Protein AF-A0A2R6PCC2-F1 (afdb_monomer)

Structure (mmCIF, N/CA/C/O backbone):
data_AF-A0A2R6PCC2-F1
#
_entry.id   AF-A0A2R6PCC2-F1
#
loop_
_atom_site.group_PDB
_atom_site.id
_atom_site.type_symbol
_atom_site.label_atom_id
_atom_site.label_alt_id
_atom_site.label_comp_id
_atom_site.label_asym_id
_atom_site.label_entity_id
_atom_site.label_seq_id
_atom_site.pdbx_PDB_ins_code
_atom_site.Cartn_x
_atom_site.Cartn_y
_atom_site.Cartn_z
_atom_site.occupancy
_atom_site.B_iso_or_equiv
_atom_site.auth_seq_id
_atom_site.auth_comp_id
_atom_site.auth_asym_id
_atom_site.auth_atom_id
_atom_site.pdbx_PDB_model_num
ATOM 1 N N . MET A 1 1 ? 62.825 -3.344 51.822 1.00 45.00 1 MET A N 1
ATOM 2 C CA . MET A 1 1 ? 62.026 -3.319 50.578 1.00 45.00 1 MET A CA 1
ATOM 3 C C . MET A 1 1 ? 61.251 -2.013 50.588 1.00 45.00 1 MET A C 1
ATOM 5 O O . MET A 1 1 ? 60.456 -1.804 51.492 1.00 45.00 1 MET A O 1
ATOM 9 N N . ARG A 1 2 ? 61.622 -1.068 49.719 1.00 47.66 2 ARG A N 1
ATOM 10 C CA . ARG A 1 2 ? 61.046 0.282 49.661 1.00 47.66 2 ARG A CA 1
ATOM 11 C C . ARG A 1 2 ? 59.927 0.277 48.627 1.00 47.66 2 ARG A C 1
ATOM 13 O O . ARG A 1 2 ? 60.201 0.004 47.466 1.00 47.66 2 ARG A O 1
ATOM 20 N N . ALA A 1 3 ? 58.713 0.601 49.040 1.00 46.50 3 ALA A N 1
ATOM 21 C CA . ALA A 1 3 ? 57.636 0.946 48.129 1.00 46.50 3 ALA A CA 1
ATOM 22 C C . ALA A 1 3 ? 56.858 2.091 48.768 1.00 46.50 3 ALA A C 1
ATOM 24 O O . ALA A 1 3 ? 56.243 1.909 49.809 1.00 46.50 3 ALA A O 1
ATOM 25 N N . SER A 1 4 ? 56.948 3.272 48.172 1.00 57.22 4 SER A N 1
ATOM 26 C CA . SER A 1 4 ? 55.890 4.271 48.265 1.00 57.22 4 SER A CA 1
ATOM 27 C C . SER A 1 4 ? 56.040 5.194 47.072 1.00 57.22 4 SER A C 1
ATOM 29 O O . SER A 1 4 ? 57.057 5.864 46.893 1.00 57.22 4 SER A O 1
ATOM 31 N N . PHE A 1 5 ? 55.047 5.086 46.201 1.00 54.91 5 PHE A N 1
ATOM 32 C CA . PHE A 1 5 ? 54.980 5.657 44.871 1.00 54.91 5 PHE A CA 1
ATOM 33 C C . PHE A 1 5 ? 54.625 7.142 44.971 1.00 54.91 5 PHE A C 1
ATOM 35 O O . PHE A 1 5 ? 53.690 7.517 45.675 1.00 54.91 5 PHE A O 1
ATOM 42 N N . ALA A 1 6 ? 55.385 7.987 44.277 1.00 58.06 6 ALA A N 1
ATOM 43 C CA . ALA A 1 6 ? 55.077 9.403 44.140 1.00 58.06 6 ALA A CA 1
ATOM 44 C C . ALA A 1 6 ? 53.777 9.565 43.335 1.00 58.06 6 ALA A C 1
ATOM 46 O O . ALA A 1 6 ? 53.689 9.117 42.192 1.00 58.06 6 ALA A O 1
ATOM 47 N N . VAL A 1 7 ? 52.765 10.190 43.938 1.00 60.84 7 VAL A N 1
ATOM 48 C CA . VAL A 1 7 ? 51.496 10.514 43.276 1.00 60.84 7 VAL A CA 1
ATOM 49 C C . VAL A 1 7 ? 51.717 11.770 42.431 1.00 60.84 7 VAL A C 1
ATOM 51 O O . VAL A 1 7 ? 51.800 12.876 42.958 1.00 60.84 7 VAL A O 1
ATOM 54 N N . LEU A 1 8 ? 51.864 11.593 41.118 1.00 61.00 8 LEU A N 1
ATOM 55 C CA . LEU A 1 8 ? 51.861 12.683 40.139 1.00 61.00 8 LEU A CA 1
ATOM 56 C C . LEU A 1 8 ? 50.409 13.127 39.882 1.00 61.00 8 LEU A C 1
ATOM 58 O O . LEU A 1 8 ? 49.569 12.264 39.613 1.00 61.00 8 LEU A O 1
ATOM 62 N N . PRO A 1 9 ? 50.082 14.434 39.921 1.00 56.53 9 PRO A N 1
ATOM 63 C CA . PRO A 1 9 ? 48.767 14.898 39.509 1.00 56.53 9 PRO A CA 1
ATOM 64 C C . PRO A 1 9 ? 48.685 14.771 37.986 1.00 56.53 9 PRO A C 1
ATOM 66 O O . PRO A 1 9 ? 49.422 15.427 37.249 1.00 56.53 9 PRO A O 1
ATOM 69 N N . ILE A 1 10 ? 47.816 13.881 37.510 1.00 66.19 10 ILE A N 1
ATOM 70 C CA . ILE A 1 10 ? 47.545 13.727 36.082 1.00 66.19 10 ILE A CA 1
ATOM 71 C C . ILE A 1 10 ? 46.838 15.002 35.620 1.00 66.19 10 ILE A C 1
ATOM 73 O O . ILE A 1 10 ? 45.711 15.294 36.016 1.00 66.19 10 ILE A O 1
ATOM 77 N N . LEU A 1 11 ? 47.562 15.779 34.818 1.00 61.78 11 LEU A N 1
ATOM 78 C CA . LEU A 1 11 ? 47.125 17.004 34.168 1.00 61.78 11 LEU A CA 1
ATOM 79 C C . LEU A 1 11 ? 45.866 16.712 33.331 1.00 61.78 11 LEU A C 1
ATOM 81 O O . LEU A 1 11 ? 45.934 16.055 32.293 1.00 61.78 11 LEU A O 1
ATOM 85 N N . ALA A 1 12 ? 44.710 17.189 33.788 1.00 64.44 12 ALA A N 1
ATOM 86 C CA . ALA A 1 12 ? 43.476 17.173 33.017 1.00 64.44 12 ALA A CA 1
ATOM 87 C C . ALA A 1 12 ? 43.562 18.229 31.905 1.00 64.44 12 ALA A C 1
ATOM 89 O O . ALA A 1 12 ? 43.156 19.374 32.086 1.00 64.44 12 ALA A O 1
ATOM 90 N N . ALA A 1 13 ? 44.111 17.855 30.750 1.00 63.12 13 ALA A N 1
ATOM 91 C CA . ALA A 1 13 ? 43.952 18.621 29.522 1.00 63.12 13 ALA A CA 1
ATOM 92 C C . ALA A 1 13 ? 42.820 17.986 28.706 1.00 63.12 13 ALA A C 1
ATOM 94 O O . ALA A 1 13 ? 43.039 17.078 27.905 1.00 63.12 13 ALA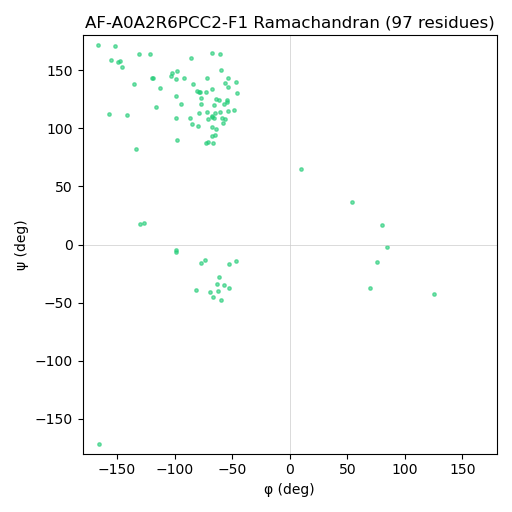 A O 1
ATOM 95 N N . LEU A 1 14 ? 41.590 18.451 28.946 1.00 61.41 14 LEU A N 1
ATOM 96 C CA . LEU A 1 14 ? 40.460 18.212 28.051 1.00 61.41 14 LEU A CA 1
ATOM 97 C C . LEU A 1 14 ? 40.770 18.937 26.732 1.00 61.41 14 LEU A C 1
ATOM 99 O O . LEU A 1 14 ? 40.534 20.136 26.593 1.00 61.41 14 LEU A O 1
ATOM 103 N N . VAL A 1 15 ? 41.349 18.227 25.765 1.00 64.75 15 VAL A N 1
ATOM 104 C CA . VAL A 1 15 ? 41.360 18.701 24.381 1.00 64.75 15 VAL A CA 1
ATOM 105 C C . VAL A 1 15 ? 39.914 18.649 23.910 1.00 64.75 15 VAL A C 1
ATOM 107 O O . VAL A 1 15 ? 39.334 17.574 23.763 1.00 64.75 15 VAL A O 1
ATOM 110 N N . ALA A 1 16 ? 39.317 19.824 23.730 1.00 65.25 16 ALA A N 1
ATOM 111 C CA . ALA A 1 16 ? 38.033 19.971 23.073 1.00 65.25 16 ALA A CA 1
ATOM 112 C C . ALA A 1 16 ? 38.150 19.386 21.659 1.00 65.25 16 ALA A C 1
ATOM 114 O O . ALA A 1 16 ? 38.756 19.983 20.769 1.00 65.25 16 ALA A O 1
ATOM 115 N N . ALA A 1 17 ? 37.590 18.193 21.463 1.00 65.06 17 ALA A N 1
ATOM 116 C CA . ALA A 1 17 ? 37.337 17.654 20.142 1.00 65.06 17 ALA A CA 1
ATOM 117 C C . ALA A 1 17 ? 36.252 18.525 19.498 1.00 65.06 17 ALA A C 1
ATOM 119 O O . ALA A 1 17 ? 35.061 18.339 19.739 1.00 65.06 17 ALA A O 1
ATOM 120 N N . SER A 1 18 ? 36.673 19.532 18.735 1.00 71.38 18 SER A N 1
ATOM 121 C CA . SER A 1 18 ? 35.763 20.270 17.866 1.00 71.38 18 SER A CA 1
ATOM 122 C C . SER A 1 18 ? 35.188 19.282 16.842 1.00 71.38 18 SER A C 1
ATOM 124 O O . SER A 1 18 ? 35.980 18.600 16.180 1.00 71.38 18 SER A O 1
ATOM 126 N N . PRO A 1 19 ? 33.857 19.136 16.705 1.00 69.00 19 PRO A N 1
ATOM 127 C CA . PRO A 1 19 ? 33.294 18.300 15.658 1.00 69.00 19 PRO A CA 1
ATOM 128 C C . PRO A 1 19 ? 33.645 18.940 14.313 1.00 69.00 19 PRO A C 1
ATOM 130 O O . PRO A 1 19 ? 33.186 20.036 13.992 1.00 69.00 19 PRO A O 1
ATOM 133 N N . ALA A 1 20 ? 34.491 18.270 13.529 1.00 73.56 20 ALA A N 1
ATOM 134 C CA . ALA A 1 20 ? 34.666 18.630 12.131 1.00 73.56 20 ALA A CA 1
ATOM 135 C C . ALA A 1 20 ? 33.285 18.591 11.446 1.00 73.56 20 ALA A C 1
ATOM 137 O O . ALA A 1 20 ? 32.502 17.678 11.736 1.00 73.56 20 ALA A O 1
ATOM 138 N N . PRO A 1 21 ? 32.956 19.546 10.559 1.00 71.62 21 PRO A N 1
ATOM 139 C CA . PRO A 1 21 ? 31.754 19.432 9.750 1.00 7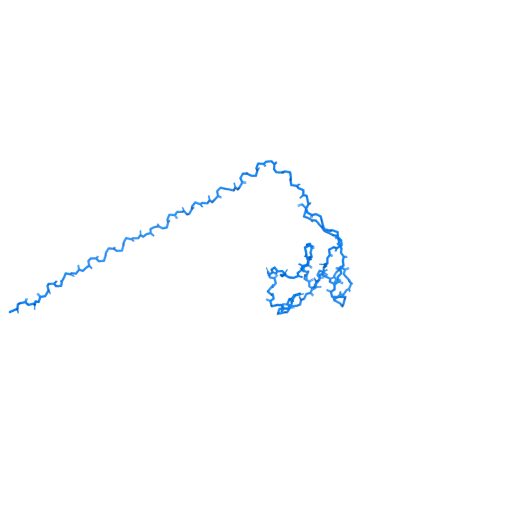1.62 21 PRO A CA 1
ATOM 140 C C . PRO A 1 21 ? 31.849 18.122 8.964 1.00 71.62 21 PRO A C 1
ATOM 142 O O . PRO A 1 21 ? 32.824 17.893 8.245 1.00 71.62 21 PRO A O 1
ATOM 145 N N . ALA A 1 22 ? 30.871 17.235 9.156 1.00 73.88 22 ALA A N 1
ATOM 146 C CA . ALA A 1 22 ? 30.783 16.006 8.384 1.00 73.88 22 ALA A CA 1
ATOM 147 C C . ALA A 1 22 ? 30.806 16.355 6.885 1.00 73.88 22 ALA A C 1
ATOM 149 O O . ALA A 1 22 ? 30.229 17.382 6.506 1.00 73.88 22 ALA A O 1
ATOM 150 N N . PRO A 1 23 ? 31.445 15.540 6.025 1.00 72.69 23 PRO A N 1
ATOM 151 C CA . PRO A 1 23 ? 31.305 15.720 4.591 1.00 72.69 23 PRO A CA 1
ATOM 152 C C . PRO A 1 23 ? 29.817 15.594 4.263 1.00 72.69 23 PRO A C 1
ATOM 154 O O . PRO A 1 23 ? 29.230 14.517 4.368 1.00 72.69 23 PRO A O 1
ATOM 157 N N . VAL A 1 24 ? 29.189 16.717 3.915 1.00 68.88 24 VAL A N 1
ATOM 158 C CA . VAL A 1 24 ? 27.885 16.692 3.265 1.00 68.88 24 VAL A CA 1
ATOM 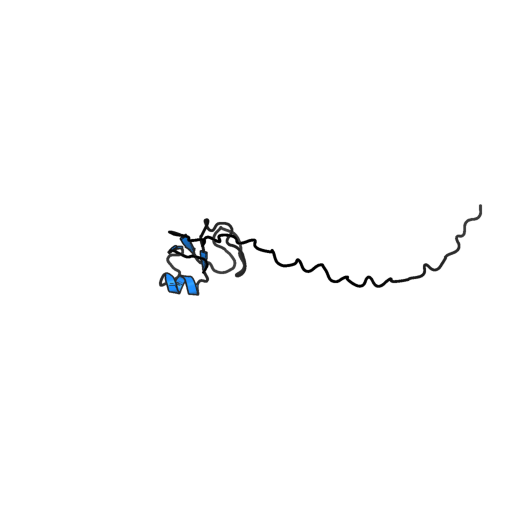159 C C . VAL A 1 24 ? 28.105 15.938 1.963 1.00 68.88 24 VAL A C 1
ATOM 161 O O . VAL A 1 24 ? 28.903 16.363 1.131 1.00 68.88 24 VAL A O 1
ATOM 164 N N . ALA A 1 25 ? 27.497 14.758 1.836 1.00 70.00 25 ALA A N 1
ATOM 165 C CA . ALA A 1 25 ? 27.551 14.010 0.593 1.00 70.00 25 ALA A CA 1
ATOM 166 C C . ALA A 1 25 ? 27.064 14.950 -0.516 1.00 70.00 25 ALA A C 1
ATOM 168 O O . ALA A 1 25 ? 25.919 15.408 -0.481 1.00 70.00 25 ALA A O 1
ATOM 169 N N . GLU A 1 26 ? 27.949 15.295 -1.457 1.00 70.81 26 GLU A N 1
ATOM 170 C CA . GLU A 1 26 ? 27.535 15.980 -2.673 1.00 70.81 26 GLU A CA 1
ATOM 171 C C . GLU A 1 26 ? 26.440 15.125 -3.302 1.00 70.81 26 GLU A C 1
ATOM 173 O O . GLU A 1 26 ? 26.613 13.918 -3.491 1.00 70.81 26 GLU A O 1
ATOM 178 N N . GLY A 1 27 ? 25.283 15.746 -3.543 1.00 64.00 27 GLY A N 1
ATOM 179 C CA . GLY A 1 27 ? 24.132 15.068 -4.118 1.00 64.00 27 GLY A CA 1
ATOM 180 C C . GLY A 1 27 ? 24.548 14.223 -5.320 1.00 64.00 27 GLY A C 1
ATOM 181 O O . GLY A 1 27 ? 25.393 14.635 -6.119 1.00 64.00 27 GLY A O 1
ATOM 182 N N . ILE A 1 28 ? 23.965 13.028 -5.423 1.00 67.81 28 ILE A N 1
ATOM 183 C CA . ILE A 1 28 ? 24.221 12.081 -6.509 1.00 67.81 28 ILE A CA 1
ATOM 184 C C . ILE A 1 28 ? 24.125 12.839 -7.838 1.00 67.81 28 ILE A C 1
ATOM 186 O O . ILE A 1 28 ? 23.060 13.337 -8.203 1.00 67.81 28 ILE A O 1
ATOM 190 N N . LYS A 1 29 ? 25.242 12.935 -8.570 1.00 61.12 29 LYS A N 1
ATOM 191 C CA . LYS A 1 29 ? 25.243 13.377 -9.968 1.00 61.12 29 LYS A CA 1
ATOM 192 C C . LYS A 1 29 ? 24.519 12.289 -10.763 1.00 61.12 29 LYS A C 1
ATOM 194 O O . LYS A 1 29 ? 25.146 11.339 -11.225 1.00 61.12 29 LYS A O 1
ATOM 199 N N . VAL A 1 30 ? 23.195 12.380 -10.864 1.00 64.81 30 VAL A N 1
ATOM 200 C CA . VAL A 1 30 ? 22.399 11.480 -11.702 1.00 64.81 30 VAL A CA 1
ATOM 201 C C . VAL A 1 30 ? 22.830 11.726 -13.147 1.00 64.81 30 VAL A C 1
ATOM 203 O O . VAL A 1 30 ? 22.447 12.716 -13.766 1.00 64.81 30 VAL A O 1
ATOM 206 N N . ALA A 1 31 ? 23.702 10.867 -13.672 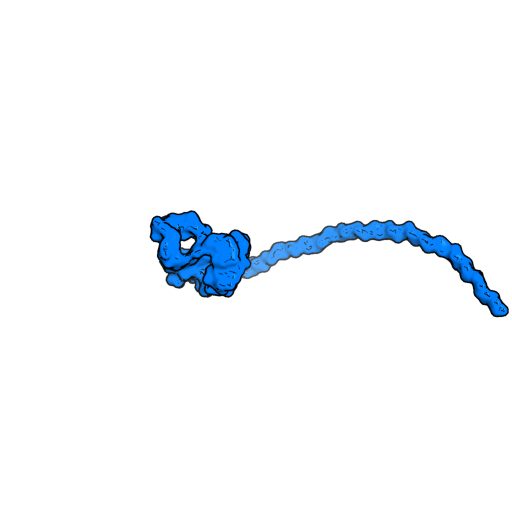1.00 66.06 31 ALA A N 1
ATOM 207 C CA . ALA A 1 31 ? 24.071 10.878 -15.078 1.00 66.06 31 ALA A CA 1
ATOM 208 C C . ALA A 1 31 ? 22.824 10.507 -15.877 1.00 66.06 31 ALA A C 1
ATOM 210 O O . ALA A 1 31 ? 22.402 9.364 -15.767 1.00 66.06 31 ALA A O 1
ATOM 211 N N . ASN A 1 32 ? 22.235 11.481 -16.588 1.00 68.62 32 ASN A N 1
ATOM 212 C CA . ASN A 1 32 ? 21.079 11.379 -17.495 1.00 68.62 32 ASN A CA 1
ATOM 213 C C . ASN A 1 32 ? 20.352 10.021 -17.443 1.00 68.62 32 ASN A C 1
ATOM 215 O O . ASN A 1 32 ? 20.408 9.230 -18.386 1.00 68.62 32 ASN A O 1
ATOM 219 N N . ALA A 1 33 ? 19.751 9.717 -16.292 1.00 69.38 33 ALA A N 1
ATOM 220 C CA . ALA A 1 33 ? 19.081 8.450 -16.090 1.00 69.38 33 ALA A CA 1
ATOM 221 C C . ALA A 1 33 ? 17.752 8.548 -16.824 1.00 69.38 33 ALA A C 1
ATOM 223 O O . ALA A 1 33 ? 16.987 9.487 -16.600 1.00 69.38 33 ALA A O 1
ATOM 224 N N . THR A 1 34 ? 17.469 7.594 -17.706 1.00 67.12 34 THR A N 1
ATOM 225 C CA . THR A 1 34 ? 16.136 7.457 -18.287 1.00 67.12 34 THR A CA 1
ATOM 226 C C . THR A 1 34 ? 15.221 6.950 -17.175 1.00 67.12 34 THR A C 1
ATOM 228 O O . THR A 1 34 ? 15.108 5.750 -16.934 1.00 67.12 34 THR A O 1
ATOM 231 N N . LEU A 1 35 ? 14.650 7.880 -16.410 1.00 67.56 35 LEU A N 1
ATOM 232 C CA . LEU A 1 35 ? 13.685 7.569 -15.366 1.00 67.56 35 LEU A CA 1
ATOM 233 C C . LEU A 1 35 ? 12.395 7.134 -16.064 1.00 67.56 35 LEU A C 1
ATOM 235 O O . LEU A 1 35 ? 11.721 7.950 -16.683 1.00 67.56 35 LEU A O 1
ATOM 239 N N . SER A 1 36 ? 12.077 5.840 -16.015 1.00 69.88 36 SER A N 1
ATOM 240 C CA . SER A 1 36 ? 10.715 5.393 -16.315 1.00 69.88 36 SER A CA 1
ATOM 241 C C . SER A 1 36 ? 9.857 5.606 -15.081 1.00 69.88 36 SER 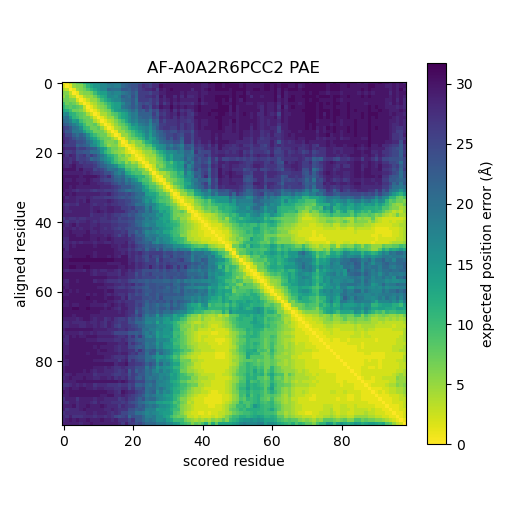A C 1
ATOM 243 O O . SER A 1 36 ? 10.257 5.239 -13.970 1.00 69.88 36 SER A O 1
ATOM 245 N N . GLN A 1 37 ? 8.688 6.203 -15.295 1.00 74.31 37 GLN A N 1
ATOM 246 C CA . GLN A 1 37 ? 7.645 6.286 -14.289 1.00 74.31 37 GLN A CA 1
ATOM 247 C C . GLN A 1 37 ? 7.346 4.873 -13.768 1.00 74.31 37 GLN A C 1
ATOM 249 O O . GLN A 1 37 ? 7.308 3.913 -14.540 1.00 74.31 37 GLN A O 1
ATOM 254 N N . ARG A 1 38 ? 7.210 4.714 -12.447 1.00 74.25 38 ARG A N 1
ATOM 255 C CA . ARG A 1 38 ? 6.706 3.449 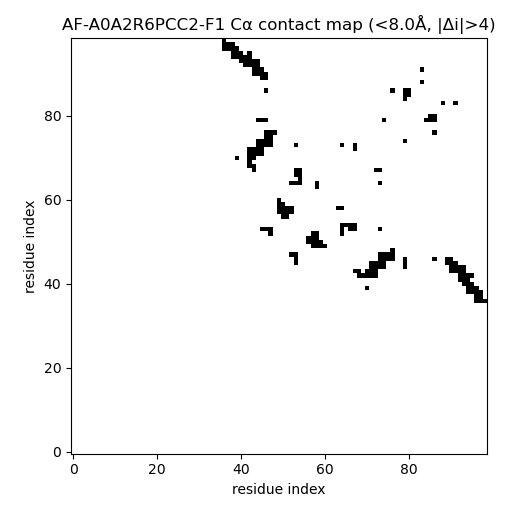-11.903 1.00 74.25 38 ARG A CA 1
ATOM 256 C C . ARG A 1 38 ? 5.190 3.520 -11.931 1.00 74.25 38 ARG A C 1
ATOM 258 O O . ARG A 1 38 ? 4.616 4.203 -11.088 1.00 74.25 38 ARG A O 1
ATOM 265 N N . ASP A 1 39 ? 4.606 2.823 -12.895 1.00 81.69 39 ASP A N 1
ATOM 266 C CA . ASP A 1 39 ? 3.165 2.679 -13.060 1.00 81.69 39 ASP A CA 1
ATOM 267 C C . ASP A 1 39 ? 2.721 1.344 -12.472 1.00 81.69 39 ASP A C 1
ATOM 269 O O . ASP A 1 39 ? 3.270 0.288 -12.806 1.00 81.69 39 ASP A O 1
ATOM 273 N N . TYR A 1 40 ? 1.722 1.388 -11.598 1.00 85.50 40 TYR A N 1
ATOM 274 C CA . TYR A 1 40 ? 1.122 0.200 -11.011 1.00 85.50 40 TYR A CA 1
ATOM 275 C C . TYR A 1 40 ? -0.327 0.117 -11.452 1.00 85.50 40 TYR A C 1
ATOM 277 O O . TYR A 1 40 ? -1.128 0.998 -11.149 1.00 85.50 40 TYR A O 1
ATOM 285 N N . THR A 1 41 ? -0.641 -0.957 -12.168 1.00 85.44 41 THR A N 1
ATOM 286 C CA . THR A 1 41 ? -2.004 -1.330 -12.543 1.00 85.44 41 THR A CA 1
ATOM 287 C C . THR A 1 41 ? -2.474 -2.455 -11.629 1.00 85.44 41 THR A C 1
ATOM 289 O O . THR A 1 41 ? -1.656 -3.249 -11.162 1.00 85.44 41 THR A O 1
ATOM 292 N N . ASP A 1 42 ? -3.773 -2.492 -11.327 1.00 87.56 42 ASP A N 1
ATOM 293 C CA . ASP A 1 42 ? -4.364 -3.458 -10.385 1.00 87.56 42 ASP A CA 1
ATOM 294 C C . ASP A 1 42 ? -3.683 -3.460 -8.998 1.00 87.56 42 ASP A C 1
ATOM 296 O O . ASP A 1 42 ? -3.486 -4.483 -8.337 1.00 87.56 42 ASP A O 1
ATOM 300 N N . ALA A 1 43 ? -3.279 -2.277 -8.543 1.00 87.56 43 ALA A N 1
ATOM 301 C CA . ALA A 1 43 ? -2.633 -2.108 -7.259 1.00 87.56 43 ALA A CA 1
ATOM 302 C C . ALA A 1 43 ? -3.642 -2.281 -6.118 1.00 87.56 43 ALA A C 1
ATOM 304 O O . ALA A 1 43 ? -4.704 -1.657 -6.103 1.00 87.56 43 ALA A O 1
ATOM 305 N N . ARG A 1 44 ? -3.283 -3.102 -5.125 1.00 87.94 44 ARG A N 1
ATOM 306 C CA . ARG A 1 44 ? -4.108 -3.344 -3.936 1.00 87.94 44 ARG A CA 1
ATOM 307 C C . ARG A 1 44 ? -3.974 -2.188 -2.946 1.00 87.94 44 ARG A C 1
ATOM 309 O O . ARG A 1 44 ? -2.912 -2.018 -2.344 1.00 87.94 44 ARG A O 1
ATOM 316 N N . PHE A 1 45 ? -5.046 -1.434 -2.737 1.00 88.25 45 PHE A N 1
ATOM 317 C CA . PHE A 1 45 ? -5.124 -0.367 -1.740 1.00 88.25 45 PHE A CA 1
ATOM 318 C C . PHE A 1 45 ? -5.921 -0.816 -0.527 1.00 88.25 45 PHE A C 1
ATOM 320 O O . PHE A 1 45 ? -6.886 -1.570 -0.643 1.00 88.25 45 PHE A O 1
ATOM 327 N N . THR A 1 46 ? -5.529 -0.347 0.646 1.00 86.19 46 THR A N 1
ATOM 328 C CA . THR A 1 46 ? -6.102 -0.791 1.915 1.00 86.19 46 THR A CA 1
ATOM 329 C C . THR A 1 46 ? -6.010 0.310 2.972 1.00 86.19 46 THR A C 1
ATOM 331 O O . THR A 1 46 ? -5.388 1.336 2.710 1.00 86.19 46 THR A O 1
ATOM 334 N N . TRP A 1 47 ? -6.650 0.126 4.130 1.00 80.38 47 TRP A N 1
ATOM 335 C CA . TRP A 1 47 ? -6.568 1.048 5.270 1.00 80.38 47 TRP A CA 1
ATOM 336 C C . TRP A 1 47 ? -6.628 0.291 6.606 1.00 80.38 47 TRP A C 1
ATOM 338 O O . TRP A 1 47 ? -7.252 -0.772 6.669 1.00 80.38 47 TRP A O 1
ATOM 348 N N . TYR A 1 48 ? -6.032 0.848 7.668 1.00 70.75 48 TYR A N 1
ATOM 349 C CA . TYR A 1 48 ? -6.106 0.324 9.044 1.00 70.75 48 TYR A CA 1
ATOM 350 C C . TYR A 1 48 ? -6.012 1.461 10.067 1.00 70.75 48 TYR A C 1
ATOM 352 O O . TYR A 1 48 ? -5.455 2.518 9.773 1.00 70.75 48 TYR A O 1
ATOM 360 N N . GLU A 1 49 ? -6.524 1.246 11.281 1.00 61.72 49 GLU A N 1
ATOM 361 C CA . GLU A 1 49 ? -6.245 2.134 12.416 1.00 61.72 49 GLU A CA 1
ATOM 362 C C . GLU A 1 49 ? -4.907 1.748 13.072 1.00 61.72 49 GLU A C 1
ATOM 364 O O . GLU A 1 49 ? -4.595 0.561 13.228 1.00 61.72 49 GLU A O 1
ATOM 369 N N . VAL A 1 50 ? -4.102 2.752 13.440 1.00 54.75 50 VAL A N 1
ATOM 370 C CA . VAL A 1 50 ? -2.788 2.582 14.083 1.00 54.75 50 VAL A CA 1
ATOM 371 C C . VAL A 1 50 ? -2.835 1.562 15.223 1.00 54.75 50 VAL A C 1
ATOM 373 O O . VAL A 1 50 ? -3.686 1.629 16.108 1.00 54.75 50 VAL A O 1
ATOM 376 N N . GLY A 1 51 ? -1.902 0.606 15.209 1.00 58.19 51 GLY A N 1
ATOM 377 C CA . GLY A 1 51 ? -1.857 -0.494 16.180 1.00 58.19 51 GLY A CA 1
ATOM 378 C C . GLY A 1 51 ? -1.846 -1.889 15.552 1.00 58.19 51 GLY A C 1
ATOM 379 O O . GLY A 1 51 ? -1.060 -2.735 15.976 1.00 58.19 51 GLY A O 1
ATOM 380 N N . GLN A 1 52 ? -2.663 -2.139 14.528 1.00 51.84 52 GLN A N 1
ATOM 381 C CA . GLN A 1 52 ? -2.732 -3.430 13.833 1.00 51.84 52 GLN A CA 1
ATOM 382 C C . GLN A 1 52 ? -2.716 -3.167 12.322 1.00 51.84 52 GLN A C 1
ATOM 384 O O . GLN A 1 52 ? -3.744 -3.050 11.669 1.00 51.84 52 GLN A O 1
ATOM 389 N N . GLY A 1 53 ? -1.516 -2.978 11.786 1.00 51.38 53 GLY A N 1
ATOM 390 C CA . GLY A 1 53 ? -1.272 -2.740 10.374 1.00 51.38 53 GLY A CA 1
ATOM 391 C C . GLY A 1 53 ? -1.587 -3.952 9.497 1.00 51.38 53 GLY A C 1
ATOM 392 O O . GLY A 1 53 ? -1.665 -5.098 9.952 1.00 51.38 53 GLY A O 1
ATOM 393 N N . ALA A 1 54 ? -1.678 -3.668 8.201 1.00 47.16 54 ALA A N 1
ATOM 394 C CA . ALA A 1 54 ? -2.140 -4.502 7.090 1.00 47.16 54 ALA A CA 1
ATOM 395 C C . ALA A 1 54 ? -1.646 -5.940 6.955 1.00 47.16 54 ALA A C 1
ATOM 397 O O . ALA A 1 54 ? -2.121 -6.707 6.116 1.00 47.16 54 ALA A O 1
ATOM 398 N N . CYS A 1 55 ? -0.601 -6.280 7.692 1.00 52.81 55 CYS A N 1
ATOM 399 C CA . CYS A 1 55 ? 0.207 -7.473 7.482 1.00 52.81 55 CYS A CA 1
ATOM 400 C C . CYS A 1 55 ? 0.388 -8.258 8.780 1.00 52.81 55 CYS A C 1
ATOM 402 O O . CYS A 1 55 ? 1.303 -9.070 8.883 1.00 52.81 55 CYS A O 1
ATOM 404 N N . GLY A 1 56 ? -0.468 -7.997 9.776 1.00 50.31 56 GLY A N 1
ATOM 405 C CA . GLY A 1 56 ? -0.430 -8.658 11.079 1.00 50.31 56 GLY A CA 1
ATOM 406 C C . GLY A 1 56 ? 0.621 -8.095 12.043 1.00 50.31 56 GLY A C 1
ATOM 407 O O . GLY A 1 56 ? 0.953 -8.766 13.016 1.00 50.31 56 GLY A O 1
ATOM 408 N N . GLY A 1 57 ? 1.150 -6.891 11.787 1.00 53.72 57 GLY A N 1
ATOM 409 C CA . GLY A 1 57 ? 2.128 -6.198 12.642 1.00 53.72 57 GLY A CA 1
ATOM 410 C C . GLY A 1 57 ? 1.630 -4.831 13.114 1.00 53.72 57 GLY A C 1
ATOM 411 O O . GLY A 1 57 ? 0.682 -4.300 12.554 1.00 53.72 57 GLY A O 1
ATOM 412 N N . THR A 1 58 ? 2.247 -4.242 14.140 1.00 54.75 58 THR A N 1
ATOM 413 C CA . THR A 1 58 ? 1.898 -2.894 14.621 1.00 54.75 58 THR A CA 1
ATOM 414 C C . THR A 1 58 ? 2.670 -1.837 13.839 1.00 54.75 58 THR A C 1
ATOM 416 O O . THR A 1 58 ? 3.874 -1.701 14.027 1.00 54.75 58 THR A O 1
ATOM 419 N N . ASN A 1 59 ? 1.971 -1.088 12.983 1.00 53.12 59 ASN A N 1
ATOM 420 C CA . ASN A 1 59 ? 2.527 0.059 12.264 1.00 53.12 59 ASN A CA 1
ATOM 421 C C . ASN A 1 59 ? 2.132 1.355 12.985 1.00 53.12 59 ASN A C 1
ATOM 423 O O . ASN A 1 59 ? 1.011 1.474 13.493 1.00 53.12 59 ASN A O 1
ATOM 427 N N . THR A 1 60 ? 3.051 2.319 13.022 1.00 55.38 60 THR A N 1
ATOM 428 C CA . THR A 1 60 ? 2.727 3.724 13.301 1.00 55.38 60 THR A CA 1
ATOM 429 C C . THR A 1 60 ? 2.330 4.418 11.990 1.00 55.38 60 THR A C 1
ATOM 431 O O . THR A 1 60 ? 2.675 3.914 10.925 1.00 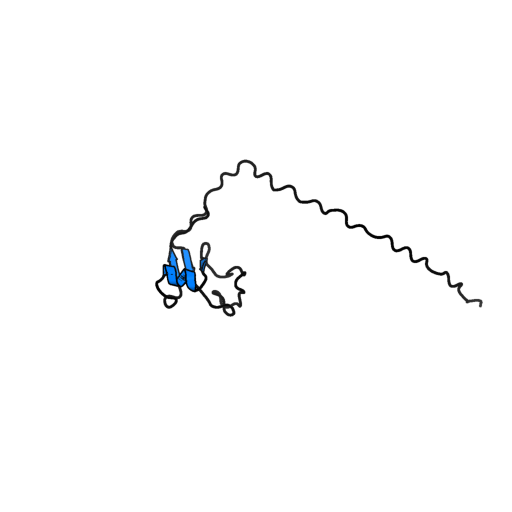55.38 60 THR A O 1
ATOM 434 N N . ASP A 1 61 ? 1.622 5.557 12.030 1.00 51.78 61 ASP A N 1
ATOM 435 C CA . ASP A 1 61 ? 1.153 6.296 10.828 1.00 51.78 61 ASP A CA 1
ATOM 436 C C . ASP A 1 61 ? 2.265 6.619 9.804 1.00 51.78 61 ASP A C 1
ATOM 438 O O . ASP A 1 61 ? 1.991 6.954 8.654 1.00 51.78 61 ASP A O 1
ATOM 442 N N . SER A 1 62 ? 3.526 6.527 10.224 1.00 55.44 62 SER A N 1
ATOM 443 C CA . SER A 1 62 ? 4.710 6.819 9.418 1.00 55.44 62 SER A CA 1
ATOM 444 C C . SER A 1 62 ? 5.385 5.569 8.828 1.00 55.44 62 SER A C 1
ATOM 446 O O . SER A 1 62 ? 6.382 5.707 8.118 1.00 55.44 62 SER A O 1
ATOM 448 N N . GLU A 1 63 ? 4.921 4.356 9.150 1.00 53.09 63 GLU A N 1
ATOM 449 C CA . GLU A 1 63 ? 5.647 3.111 8.871 1.00 53.09 63 GLU A CA 1
ATOM 450 C C . GLU A 1 63 ? 5.289 2.476 7.515 1.00 53.09 63 GLU A C 1
ATOM 452 O O . GLU A 1 63 ? 4.139 2.430 7.083 1.00 53.09 63 GLU A O 1
ATOM 457 N N . TYR A 1 64 ? 6.305 1.906 6.868 1.00 53.91 64 TYR A N 1
ATOM 458 C CA . TYR A 1 64 ? 6.199 1.114 5.644 1.00 53.91 64 TYR A CA 1
ATOM 459 C C . TYR A 1 64 ? 5.386 -0.172 5.878 1.00 53.91 64 TYR A C 1
ATOM 461 O O . TYR A 1 64 ? 5.739 -0.974 6.737 1.00 53.91 64 TYR A O 1
ATOM 469 N N . CYS A 1 65 ? 4.337 -0.399 5.079 1.00 61.69 65 CYS A N 1
ATOM 470 C CA . CYS A 1 65 ? 3.501 -1.606 5.090 1.00 61.69 65 CYS A CA 1
ATOM 471 C C . CYS A 1 65 ? 4.290 -2.851 4.603 1.00 61.69 65 CYS A C 1
ATOM 473 O O . CYS A 1 65 ? 4.431 -3.043 3.391 1.00 61.69 65 CYS A O 1
ATOM 475 N N . PRO A 1 66 ? 4.786 -3.749 5.483 1.00 55.22 66 PRO A N 1
ATOM 476 C CA . PRO A 1 66 ? 5.760 -4.779 5.095 1.00 55.22 66 PRO A CA 1
ATOM 477 C C . PRO A 1 66 ? 5.179 -5.935 4.264 1.00 55.22 66 PRO A C 1
ATOM 479 O O . PRO A 1 66 ? 5.928 -6.730 3.706 1.00 55.22 66 PRO A O 1
ATOM 482 N N . GLY A 1 67 ? 3.855 -6.059 4.190 1.00 60.03 67 GLY A N 1
ATOM 483 C CA . GLY A 1 67 ? 3.139 -7.097 3.431 1.00 60.03 67 GLY A CA 1
ATOM 484 C C . GLY A 1 67 ? 2.099 -6.530 2.460 1.00 60.03 67 GLY A C 1
ATOM 485 O O . GLY A 1 67 ? 1.201 -7.251 2.006 1.00 60.03 67 GLY A O 1
ATOM 486 N N . CYS A 1 68 ? 2.210 -5.244 2.124 1.00 72.88 68 CYS A N 1
ATOM 487 C CA . CYS A 1 68 ? 1.580 -4.732 0.921 1.00 72.88 68 CYS A CA 1
ATOM 488 C C . CYS A 1 68 ? 2.297 -5.363 -0.291 1.00 72.88 68 CYS A C 1
ATOM 490 O O . CYS A 1 68 ? 3.528 -5.449 -0.294 1.00 72.88 68 CYS A O 1
ATOM 492 N N . PRO A 1 69 ? 1.560 -5.863 -1.303 1.00 77.00 69 PRO A N 1
ATOM 493 C CA . PRO A 1 69 ? 2.174 -6.385 -2.517 1.00 77.00 69 PRO A CA 1
ATOM 494 C C . PRO A 1 69 ? 2.973 -5.274 -3.200 1.00 77.00 69 PRO A C 1
ATOM 496 O O . PRO A 1 69 ? 2.794 -4.095 -2.901 1.00 77.00 69 PRO A O 1
ATOM 499 N N . TYR A 1 70 ? 3.853 -5.636 -4.132 1.00 80.69 70 TYR A N 1
ATOM 500 C CA . TYR A 1 70 ? 4.563 -4.633 -4.920 1.00 80.69 70 TYR A CA 1
ATOM 501 C C . TYR A 1 70 ? 3.553 -3.687 -5.592 1.00 80.69 70 TYR A C 1
ATOM 503 O O . TYR A 1 70 ? 2.653 -4.148 -6.289 1.00 80.69 70 TYR A O 1
ATOM 511 N N . GLY A 1 71 ? 3.669 -2.383 -5.327 1.00 81.44 71 GLY A N 1
ATOM 512 C CA . GLY A 1 71 ? 2.703 -1.386 -5.794 1.00 81.44 71 GLY A CA 1
ATOM 513 C C . GLY A 1 71 ? 1.458 -1.198 -4.928 1.00 81.44 71 GLY A C 1
ATOM 514 O O . GLY A 1 71 ? 0.643 -0.346 -5.247 1.00 81.44 71 GLY A O 1
ATOM 515 N N . GLY A 1 72 ? 1.275 -1.951 -3.846 1.00 86.06 72 GLY A N 1
ATOM 516 C CA . GLY A 1 72 ? 0.153 -1.756 -2.927 1.00 86.06 72 GLY A CA 1
ATOM 517 C C . GLY A 1 72 ? 0.306 -0.486 -2.087 1.00 86.06 72 GLY A C 1
ATOM 518 O O . GLY A 1 72 ? 1.416 -0.153 -1.670 1.00 86.06 72 GLY A O 1
ATOM 519 N N . LEU A 1 73 ? -0.808 0.202 -1.824 1.00 86.06 73 LEU A N 1
ATOM 520 C CA . LEU A 1 73 ? -0.843 1.431 -1.023 1.00 86.06 73 LEU A CA 1
ATOM 521 C C . LEU A 1 73 ? -1.594 1.207 0.291 1.00 86.06 73 LEU A C 1
ATOM 523 O O . LEU A 1 73 ? -2.689 0.641 0.297 1.00 86.06 73 LEU A O 1
ATOM 527 N N . ASP A 1 74 ? -1.021 1.700 1.386 1.00 83.94 74 ASP A N 1
ATOM 528 C CA . ASP A 1 74 ? -1.699 1.810 2.677 1.00 83.94 74 ASP A CA 1
ATOM 529 C C . ASP A 1 74 ? -2.184 3.255 2.834 1.00 83.94 74 ASP A C 1
ATOM 531 O O . ASP A 1 74 ? -1.388 4.194 2.904 1.00 83.94 74 ASP A O 1
ATOM 535 N N . LEU A 1 75 ? -3.497 3.445 2.746 1.00 84.94 75 LEU A N 1
ATOM 536 C CA . LEU A 1 75 ? -4.140 4.751 2.732 1.00 84.94 75 LEU A CA 1
ATOM 537 C C . LEU A 1 75 ? -4.651 5.085 4.132 1.00 84.94 75 LEU A C 1
ATOM 539 O O . LEU A 1 75 ? -5.113 4.214 4.869 1.00 84.94 75 LEU A O 1
ATOM 543 N N . SER A 1 76 ? -4.681 6.376 4.466 1.00 85.12 76 SER A N 1
ATOM 544 C CA . SER A 1 76 ? -5.404 6.813 5.660 1.00 85.12 76 SER A CA 1
ATOM 545 C C . SER A 1 76 ? -6.895 6.441 5.551 1.00 85.12 76 SER A C 1
ATOM 547 O O . SER A 1 76 ? -7.446 6.447 4.440 1.00 85.12 76 SER A O 1
ATOM 549 N N . PRO A 1 77 ? -7.593 6.183 6.675 1.00 86.38 77 PRO A N 1
ATOM 550 C CA . PRO A 1 77 ? -9.014 5.817 6.656 1.00 86.38 77 PRO A CA 1
ATOM 551 C C . PRO A 1 77 ? -9.883 6.816 5.874 1.00 86.38 77 PRO A C 1
ATOM 553 O O . PRO A 1 77 ? -10.804 6.430 5.148 1.00 86.38 77 PRO A O 1
ATOM 556 N N . SER A 1 78 ? -9.563 8.110 5.981 1.00 87.25 78 SER A N 1
ATOM 557 C CA . SER A 1 78 ? -10.256 9.191 5.275 1.00 87.25 78 SER A CA 1
ATOM 558 C C . SER A 1 78 ? -10.055 9.127 3.762 1.00 87.25 78 SER A C 1
ATOM 560 O O . SER A 1 78 ? -11.023 9.259 3.015 1.00 87.25 78 SER A O 1
ATOM 562 N N . LEU A 1 79 ? -8.822 8.906 3.294 1.00 89.44 79 LEU A N 1
ATOM 563 C CA . LEU A 1 79 ? -8.535 8.805 1.861 1.00 89.44 79 LEU A CA 1
ATOM 564 C C . LEU A 1 79 ? -9.137 7.528 1.268 1.00 89.44 79 LEU A C 1
ATOM 566 O O . LEU A 1 79 ? -9.733 7.569 0.195 1.00 89.44 79 LEU A O 1
ATOM 570 N N . PHE A 1 80 ? -9.053 6.411 1.989 1.00 91.00 80 PHE A N 1
ATOM 571 C CA . PHE A 1 80 ? -9.706 5.177 1.571 1.00 91.00 80 PHE A CA 1
ATOM 572 C C . PHE A 1 80 ? -11.221 5.363 1.455 1.00 91.00 80 PHE A C 1
ATOM 574 O O . PHE A 1 80 ? -11.802 5.017 0.433 1.00 91.00 80 PHE A O 1
ATOM 581 N N . SER A 1 81 ? -11.862 5.969 2.459 1.00 91.88 81 SER A N 1
ATOM 582 C CA . SER A 1 81 ? -13.308 6.229 2.433 1.00 91.88 81 SER A CA 1
ATOM 583 C C . SER A 1 81 ? -13.713 7.178 1.312 1.00 91.88 81 SER A C 1
ATOM 585 O O . SER A 1 81 ? -14.785 7.015 0.736 1.00 91.88 81 SER A O 1
ATOM 587 N N . PHE A 1 82 ? -12.861 8.147 0.976 1.00 94.94 82 PHE A N 1
ATOM 588 C CA . PHE A 1 82 ? -13.085 9.027 -0.166 1.00 94.94 82 PHE A CA 1
ATOM 589 C C . PHE A 1 82 ? -13.115 8.249 -1.492 1.00 94.94 82 PHE A C 1
ATOM 591 O O . PHE A 1 82 ? -13.966 8.520 -2.334 1.00 94.94 82 PHE A O 1
ATOM 598 N N . LEU A 1 83 ? -12.235 7.258 -1.659 1.00 93.69 83 LEU A N 1
ATOM 599 C CA . LEU A 1 83 ? -12.158 6.440 -2.874 1.00 93.69 83 LEU A CA 1
ATOM 600 C C . LEU A 1 83 ? -13.205 5.311 -2.914 1.00 93.69 83 LEU A C 1
ATOM 602 O O . LEU A 1 83 ? -13.764 5.025 -3.968 1.00 93.69 83 LEU A O 1
ATOM 606 N N . ALA A 1 84 ? -13.475 4.668 -1.778 1.00 93.38 84 ALA A N 1
ATOM 607 C CA . ALA A 1 84 ? -14.317 3.474 -1.664 1.00 93.38 84 ALA A CA 1
ATOM 608 C C . ALA A 1 84 ? -15.763 3.762 -1.214 1.00 93.38 84 ALA A C 1
ATOM 610 O O . ALA A 1 84 ? -16.582 2.847 -1.124 1.00 93.38 84 ALA A O 1
ATOM 611 N N . GLY A 1 85 ? -16.079 5.009 -0.853 1.00 94.94 85 GLY A N 1
ATOM 612 C CA . GLY A 1 85 ? -17.367 5.429 -0.284 1.00 94.94 85 GLY A CA 1
ATOM 613 C C . GLY A 1 85 ? -17.576 5.046 1.188 1.00 94.94 85 GLY A C 1
ATOM 614 O O . GLY A 1 85 ? -18.473 5.574 1.841 1.00 94.94 85 GLY A O 1
ATOM 615 N N . SER A 1 86 ? -16.761 4.139 1.729 1.00 91.94 86 SER A N 1
ATOM 616 C CA . SER A 1 86 ? -16.677 3.803 3.154 1.00 91.94 86 SER A CA 1
ATOM 617 C C . SER A 1 86 ? -15.417 2.982 3.429 1.00 91.94 86 SER A C 1
ATOM 619 O O . SER A 1 86 ? -14.763 2.502 2.507 1.00 91.94 86 SER A O 1
ATOM 621 N N . THR A 1 87 ? -15.109 2.751 4.698 1.00 88.31 87 THR A N 1
ATOM 622 C CA . THR A 1 87 ? -14.050 1.836 5.131 1.00 88.31 87 THR A CA 1
ATOM 623 C C . THR A 1 87 ? -14.423 0.349 5.046 1.00 88.31 87 THR A C 1
ATOM 625 O O . THR A 1 87 ? -13.547 -0.514 5.074 1.00 88.31 87 THR A O 1
ATOM 628 N N . ALA A 1 88 ? -15.711 0.021 4.913 1.00 90.50 88 ALA A N 1
ATOM 629 C CA . ALA A 1 88 ? -16.210 -1.353 4.992 1.00 90.50 88 ALA A CA 1
ATOM 630 C C . ALA A 1 88 ? -15.582 -2.349 3.991 1.00 90.50 88 ALA A C 1
ATOM 632 O O . ALA A 1 88 ? -15.391 -3.502 4.378 1.00 90.50 88 ALA A O 1
ATOM 633 N N . PRO A 1 89 ? -15.224 -1.965 2.747 1.00 90.50 89 PRO A N 1
ATOM 634 C CA . PRO A 1 89 ? -14.584 -2.886 1.810 1.00 90.50 89 PRO A CA 1
ATOM 635 C C . PRO A 1 89 ? -13.233 -3.421 2.292 1.00 90.50 89 PRO A C 1
ATOM 637 O O . PRO A 1 89 ? -12.842 -4.515 1.892 1.00 90.50 89 PRO A O 1
ATOM 640 N N . GLY A 1 90 ? -12.509 -2.663 3.126 1.00 86.19 90 GLY A N 1
ATOM 641 C CA . GLY A 1 90 ? -11.176 -3.008 3.641 1.00 86.19 90 GLY A CA 1
ATOM 642 C C . GLY A 1 90 ? -10.062 -2.981 2.588 1.00 86.19 90 GLY A C 1
ATOM 643 O O . GLY A 1 90 ? -8.964 -2.515 2.869 1.00 86.19 90 GLY A O 1
ATOM 644 N N . VAL A 1 91 ? -10.355 -3.415 1.363 1.00 88.25 91 VAL A N 1
ATOM 645 C CA . VAL A 1 91 ? -9.455 -3.428 0.213 1.00 88.25 91 VAL A CA 1
ATOM 646 C C . VAL A 1 91 ? -10.185 -2.903 -1.022 1.00 88.25 91 VAL A C 1
ATOM 648 O O . VAL A 1 91 ? -11.332 -3.270 -1.277 1.00 88.25 91 VAL A O 1
ATOM 651 N N . ILE A 1 92 ? -9.499 -2.078 -1.807 1.00 91.06 92 ILE A N 1
ATOM 652 C CA . ILE A 1 92 ? -9.910 -1.660 -3.153 1.00 91.06 92 ILE A CA 1
ATOM 653 C C . ILE A 1 92 ? -8.736 -1.834 -4.120 1.00 91.06 92 ILE A C 1
ATOM 655 O O . ILE A 1 92 ? -7.594 -1.979 -3.689 1.00 91.06 92 ILE A O 1
ATOM 659 N N . TYR A 1 93 ? -9.015 -1.827 -5.420 1.00 92.50 93 TYR A N 1
ATOM 660 C CA . TYR A 1 93 ? -7.998 -1.932 -6.464 1.00 92.50 93 TYR A CA 1
ATOM 661 C C . TYR A 1 93 ? -8.024 -0.688 -7.342 1.00 92.50 93 TYR A C 1
ATOM 663 O O . TYR A 1 93 ? -9.094 -0.130 -7.596 1.00 92.50 93 TYR A O 1
ATOM 671 N N . GLY A 1 94 ? -6.853 -0.246 -7.789 1.00 90.56 94 GLY A N 1
ATOM 672 C CA . GLY A 1 94 ? -6.744 0.924 -8.647 1.00 90.56 94 GLY A CA 1
ATOM 673 C C . GLY A 1 94 ? -5.389 1.048 -9.320 1.00 90.56 94 GLY A C 1
ATOM 674 O O . GLY A 1 94 ? -4.553 0.149 -9.262 1.00 90.56 94 GLY A O 1
ATOM 675 N N . GLU A 1 95 ? -5.186 2.186 -9.969 1.00 91.06 95 GLU A N 1
ATOM 676 C CA . GLU A 1 95 ? -3.951 2.501 -10.676 1.00 91.06 95 GLU A CA 1
ATOM 677 C C . GLU A 1 95 ? -3.311 3.744 -10.070 1.00 91.06 95 GLU A C 1
ATOM 679 O O . GLU A 1 95 ? -4.010 4.672 -9.651 1.00 91.06 95 GLU A O 1
ATOM 684 N N . TRP A 1 96 ? -1.983 3.764 -10.004 1.00 88.81 96 TRP A N 1
ATOM 685 C CA . TRP A 1 96 ? -1.240 4.944 -9.575 1.00 88.81 96 TRP A CA 1
ATOM 686 C C . TRP A 1 96 ? 0.175 4.947 -10.138 1.00 88.81 96 TRP A C 1
ATOM 688 O O . TRP A 1 96 ? 0.738 3.906 -10.488 1.00 88.81 96 TRP A O 1
ATOM 698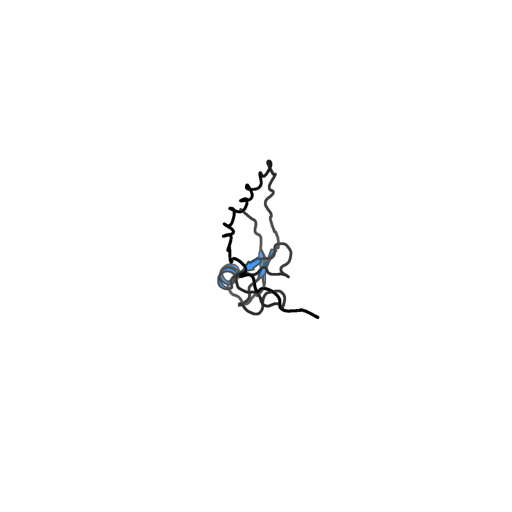 N N . SER A 1 97 ? 0.758 6.139 -10.177 1.00 85.19 97 SER A N 1
ATOM 699 C CA . SER A 1 97 ? 2.127 6.347 -10.611 1.00 85.19 97 SER A CA 1
ATOM 700 C C . SER A 1 97 ? 2.793 7.508 -9.873 1.00 85.19 97 SER A C 1
ATOM 702 O O . SER A 1 97 ? 2.121 8.367 -9.297 1.00 85.19 97 SER A O 1
ATOM 704 N N . PHE A 1 98 ? 4.129 7.523 -9.842 1.00 80.06 98 PHE A N 1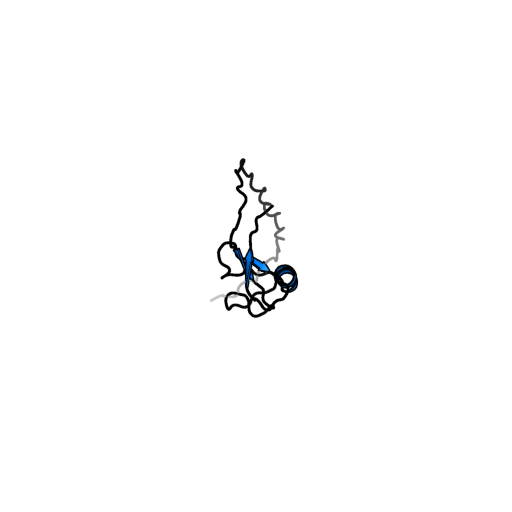
ATOM 705 C CA . PHE A 1 98 ? 4.886 8.679 -9.346 1.00 80.06 98 PHE A CA 1
ATOM 706 C C . PHE A 1 98 ? 4.906 9.775 -10.409 1.00 80.06 98 PHE A C 1
ATOM 708 O O . PHE A 1 98 ? 5.396 9.524 -11.502 1.00 80.06 98 PHE A O 1
ATOM 715 N N . ALA A 1 99 ? 4.397 10.968 -10.104 1.00 67.69 99 ALA A N 1
ATOM 716 C CA . ALA A 1 99 ? 4.472 12.118 -11.010 1.00 67.69 99 ALA A CA 1
ATOM 717 C C . ALA A 1 99 ? 5.915 12.585 -11.267 1.00 67.69 99 ALA A C 1
ATOM 719 O O . ALA A 1 99 ? 6.739 12.514 -10.324 1.00 67.69 99 ALA A O 1
#

Solvent-accessible surface area (backbone atoms only — not comparable to full-atom values): 6763 Å² total; per-residue (Å²): 138,91,83,83,81,84,85,72,85,80,78,85,74,83,75,80,79,72,82,71,82,72,83,73,76,75,72,82,82,76,70,87,67,85,78,72,72,60,72,30,73,77,17,51,32,32,52,58,64,79,57,55,29,98,63,84,44,70,36,56,99,86,55,83,67,90,61,52,57,92,66,33,46,84,35,55,57,68,60,39,20,69,76,64,78,40,65,84,73,52,59,51,72,43,70,54,63,64,132

InterPro domains:
  IPR036908 RlpA-like domain superfamily [G3DSA:2.40.40.10] (62-99)
  IPR036908 RlpA-like domain superfamily [SSF50685] (35-98)

Foldseek 3Di:
DDDDDDDDPDDPDPPPPDDDPDPPPDPPPPPPDPDDKDKDAFAKEFEDDAQQADPRGGDDPPDDRPPRPVRHYYDYQVVCCVVVVHNVVRIDTGMDIDD

pLDDT: mean 71.9, std 14.3, range [45.0, 94.94]

Mean predicted aligned error: 17.1 Å

Organism: NCBI:txid98765

Radius of gyration: 28.46 Å; Cα contacts (8 Å, |Δi|>4): 107; chains: 1; bounding box: 79×29×69 Å

Sequence (99 aa):
MRASFAVLPILAALVAASPAPAPVAEGIKVANATLSQRDYTDARFTWYEVGQGACGGTNTDSEYCPGCPYGGLDLSPSLFSFLAGSTAPGVIYGEWSFA

Secondary structure (DSSP, 8-state):
-------------------PPP---------S------EEEEEEEE---TTSBTTTB---TTS--TTSPTT-EE--HHHHHHHHSSSTT-EEEEEEE--